Protein AF-A0A970G666-F1 (afdb_monomer_lite)

Foldseek 3Di:
DFQVVVLVVCVVPVVVAADEDNCLQDQDDCADPVQRKGFFFKGWDAFPVGWIKIKTWIDHDQFIKIKMKTFCVPVVPDDLVRVQVSCCVRPQWPFDPDDDAWDWDWDADPVRTIIIITMDTQDGPPDGTIDRHRDTDGSVVSNVSSVVVVVVVPPDDPDD

Sequence (160 aa):
MDGLEFLKEYQKNIGNYLPMVDHAEWIFEKRDPGNMVVNIGWNCGLMEGGRPYFSEFWAMDYLSMLSVFISSIGIENLSPAEVDALCEKNRVYHRINVSWVPTVKPFTDTKGNAFYSVNLIVGDEERVYVDGTSTHYPFSLLNEHNRSRNAGTGGCEKKG

pLDDT: mean 87.83, std 13.0, range [36.25, 98.06]

Structure (mmCIF, N/CA/C/O backbone):
data_AF-A0A970G666-F1
#
_entry.id   AF-A0A970G666-F1
#
loop_
_atom_site.group_PDB
_atom_site.id
_atom_site.type_symbol
_atom_site.label_atom_id
_atom_site.label_alt_id
_atom_site.label_comp_id
_atom_site.label_asym_id
_atom_site.label_entity_id
_atom_site.label_seq_id
_atom_site.pdbx_PDB_ins_code
_atom_site.Cartn_x
_atom_site.Cartn_y
_atom_site.Cartn_z
_atom_site.occupancy
_atom_site.B_iso_or_equiv
_atom_site.auth_seq_id
_atom_site.auth_comp_id
_atom_site.auth_asym_id
_atom_site.auth_atom_id
_atom_site.pdbx_PDB_model_num
ATOM 1 N N . MET A 1 1 ? -16.450 2.298 -6.596 1.00 78.69 1 MET A N 1
ATOM 2 C CA . MET A 1 1 ? -15.894 3.373 -5.765 1.00 78.69 1 MET A CA 1
ATOM 3 C C . MET A 1 1 ? -14.421 3.425 -6.066 1.00 78.69 1 MET A C 1
ATOM 5 O O . MET A 1 1 ? -13.776 2.380 -6.016 1.00 78.69 1 MET A O 1
ATOM 9 N N . ASP A 1 2 ? -13.945 4.582 -6.487 1.00 87.44 2 ASP A N 1
ATOM 10 C CA . ASP A 1 2 ? -12.532 4.794 -6.771 1.00 87.44 2 ASP A CA 1
ATOM 11 C C . ASP A 1 2 ? -11.731 5.079 -5.481 1.00 87.44 2 ASP A C 1
ATOM 13 O O . ASP A 1 2 ? -12.311 5.187 -4.397 1.00 87.44 2 ASP A O 1
ATOM 17 N N . GLY A 1 3 ? -10.398 5.155 -5.566 1.00 88.25 3 GLY A N 1
ATOM 18 C CA . GLY A 1 3 ? -9.550 5.331 -4.380 1.00 88.25 3 GLY A CA 1
ATOM 19 C C . GLY A 1 3 ? -9.771 6.669 -3.667 1.00 88.25 3 GLY A C 1
ATOM 20 O O . GLY A 1 3 ? -9.776 6.733 -2.439 1.00 88.25 3 GLY A O 1
ATOM 21 N N . LEU A 1 4 ? -10.032 7.750 -4.406 1.00 89.31 4 LEU A N 1
ATOM 22 C CA . LEU A 1 4 ? -10.266 9.070 -3.818 1.00 89.31 4 LEU A CA 1
ATOM 23 C C . LEU A 1 4 ? -11.657 9.173 -3.181 1.00 89.31 4 LEU A C 1
ATOM 25 O O . LEU A 1 4 ? -11.809 9.781 -2.118 1.00 89.31 4 LEU A O 1
ATOM 29 N N . GLU A 1 5 ? -12.669 8.583 -3.810 1.00 91.19 5 GLU A N 1
ATOM 30 C CA . GLU A 1 5 ? -14.003 8.426 -3.233 1.00 91.19 5 GLU A CA 1
ATOM 31 C C . GLU A 1 5 ? -13.942 7.613 -1.940 1.00 91.19 5 GLU A C 1
ATOM 33 O O . GLU A 1 5 ? -14.496 8.040 -0.924 1.00 91.19 5 GLU A O 1
ATOM 38 N N . PHE A 1 6 ? -13.216 6.490 -1.952 1.00 92.81 6 PHE A N 1
ATOM 39 C CA . PHE A 1 6 ? -13.048 5.656 -0.770 1.00 92.81 6 PHE A CA 1
ATOM 40 C C . PHE A 1 6 ? -12.308 6.389 0.347 1.00 92.81 6 PHE A C 1
ATOM 42 O O . PHE A 1 6 ? -12.772 6.373 1.484 1.00 92.81 6 PHE A O 1
ATOM 49 N N . LEU A 1 7 ? -11.220 7.102 0.044 1.00 92.25 7 LEU A N 1
ATOM 50 C CA . LEU A 1 7 ? -10.498 7.903 1.034 1.00 92.25 7 LEU A CA 1
ATOM 51 C C . LEU A 1 7 ? -11.422 8.913 1.731 1.00 92.25 7 LEU A C 1
ATOM 53 O O . LEU A 1 7 ? -11.409 9.038 2.956 1.00 92.25 7 LEU A O 1
ATOM 57 N N . LYS A 1 8 ? -12.259 9.617 0.961 1.00 90.88 8 LYS A N 1
ATOM 58 C CA . LYS A 1 8 ? -13.231 10.578 1.503 1.00 90.88 8 LYS A CA 1
ATOM 59 C C . LYS A 1 8 ? -14.281 9.894 2.379 1.00 90.88 8 LYS A C 1
ATOM 61 O O . LYS A 1 8 ? -14.655 10.448 3.412 1.00 90.88 8 LYS A O 1
ATOM 66 N N . GLU A 1 9 ? -14.758 8.721 1.975 1.00 93.75 9 GLU A N 1
ATOM 67 C CA . GLU A 1 9 ? -15.743 7.943 2.730 1.00 93.75 9 GLU A CA 1
ATOM 68 C C . GLU A 1 9 ? -15.161 7.387 4.035 1.00 93.75 9 GLU A C 1
ATOM 70 O O . GLU A 1 9 ? -15.772 7.533 5.097 1.00 93.75 9 GLU A O 1
ATOM 75 N N . TYR A 1 10 ? -13.955 6.820 3.974 1.00 93.19 10 TYR A N 1
ATOM 76 C CA . TYR A 1 10 ? -13.198 6.348 5.129 1.00 93.19 10 TYR A CA 1
ATOM 77 C C . TYR A 1 10 ? -13.017 7.469 6.157 1.00 93.19 10 TYR A C 1
ATOM 79 O O . TYR A 1 10 ? -13.338 7.297 7.331 1.00 93.19 10 TYR A O 1
ATOM 87 N N . GLN A 1 11 ? -12.596 8.657 5.715 1.00 90.06 11 GLN A N 1
ATOM 88 C CA . GLN A 1 11 ? -12.358 9.795 6.608 1.00 90.06 11 GLN A CA 1
ATOM 89 C C . GLN A 1 11 ? -13.625 10.297 7.309 1.00 90.06 11 GLN A C 1
ATOM 91 O O . GLN A 1 11 ? -13.555 10.723 8.461 1.00 90.06 11 GLN A O 1
ATOM 96 N N . LYS A 1 12 ? -14.784 10.242 6.644 1.00 92.25 12 LYS A N 1
ATOM 97 C CA . LYS A 1 12 ? -16.073 10.615 7.249 1.00 92.25 12 LYS A CA 1
ATOM 98 C C . LYS A 1 12 ? -16.568 9.593 8.269 1.00 92.25 12 LYS A C 1
ATOM 100 O O . LYS A 1 12 ? -17.335 9.951 9.157 1.00 92.25 12 LYS A O 1
ATOM 105 N N . ASN A 1 13 ? -16.129 8.343 8.147 1.00 93.81 13 ASN A N 1
ATOM 106 C CA . ASN A 1 13 ? -16.683 7.205 8.871 1.00 93.81 13 ASN A CA 1
ATOM 107 C C . ASN A 1 13 ? -15.590 6.364 9.547 1.00 93.81 13 ASN A C 1
ATOM 109 O O . ASN A 1 13 ? -15.703 5.143 9.603 1.00 93.81 13 ASN A O 1
ATOM 113 N N . ILE A 1 14 ? -14.528 6.993 10.063 1.00 91.06 14 ILE A N 1
ATOM 114 C CA . ILE A 1 14 ? -13.324 6.281 10.530 1.00 91.06 14 ILE A CA 1
ATOM 115 C C . ILE A 1 14 ? -13.616 5.214 11.599 1.00 91.06 14 ILE A C 1
ATOM 117 O O . ILE A 1 14 ? -12.964 4.179 11.628 1.00 91.06 14 ILE A O 1
ATOM 121 N N . GLY A 1 15 ? -14.641 5.424 12.434 1.00 92.88 15 GLY A N 1
ATOM 122 C CA . GLY A 1 15 ? -15.066 4.463 13.459 1.00 92.88 15 GLY A CA 1
ATOM 123 C C . GLY A 1 15 ? -15.715 3.183 12.916 1.00 92.88 15 GLY A C 1
ATOM 124 O O . GLY A 1 15 ? -15.894 2.237 13.676 1.00 92.88 15 GLY A O 1
ATOM 125 N N . ASN A 1 16 ? -16.054 3.140 11.623 1.00 94.88 16 ASN A N 1
ATOM 126 C CA . ASN A 1 16 ? -16.672 1.983 10.970 1.00 94.88 16 ASN A CA 1
ATOM 127 C C . ASN A 1 16 ? -15.648 1.069 10.280 1.00 94.88 16 ASN A C 1
ATOM 129 O O . ASN A 1 16 ? -16.025 0.016 9.767 1.00 94.88 16 ASN A O 1
ATOM 133 N N . TYR A 1 17 ? -14.374 1.464 10.240 1.00 95.75 17 TYR A N 1
ATOM 134 C CA . TYR A 1 17 ? -13.319 0.744 9.534 1.00 95.75 17 TYR A CA 1
ATOM 135 C C . TYR A 1 17 ? -12.183 0.365 10.483 1.00 95.75 17 TYR A C 1
ATOM 137 O O . TYR A 1 17 ? -11.967 0.994 11.519 1.00 95.75 17 TYR A O 1
ATOM 145 N N . LEU A 1 18 ? -11.412 -0.654 10.098 1.00 96.62 18 LEU A N 1
ATOM 146 C CA . LEU A 1 18 ? -10.087 -0.843 10.685 1.00 96.62 18 LEU A CA 1
ATOM 147 C C . LEU A 1 18 ? -9.189 0.355 10.324 1.00 96.62 18 LEU A C 1
ATOM 149 O O . LEU A 1 18 ? -9.425 0.999 9.300 1.00 96.62 18 LEU A O 1
ATOM 153 N N . PRO A 1 19 ? -8.137 0.639 11.110 1.00 95.62 19 PRO A N 1
ATOM 154 C CA . PRO A 1 19 ? -7.191 1.690 10.772 1.00 95.62 19 PRO A CA 1
ATOM 155 C C . PRO A 1 19 ? -6.594 1.490 9.375 1.00 95.62 19 PRO A C 1
ATOM 157 O O . PRO A 1 19 ? -6.220 0.381 8.990 1.00 95.62 19 PRO A O 1
ATOM 160 N N . MET A 1 20 ? -6.466 2.582 8.635 1.00 95.25 20 MET A N 1
ATOM 161 C CA . MET A 1 20 ? -5.782 2.665 7.352 1.00 95.25 20 MET A CA 1
ATOM 162 C C . MET A 1 20 ? -4.746 3.780 7.432 1.00 95.25 20 MET A C 1
ATOM 164 O O . MET A 1 20 ? -5.033 4.861 7.952 1.00 95.25 20 MET A O 1
ATOM 168 N N . VAL A 1 21 ? -3.557 3.527 6.890 1.00 90.75 21 VAL A N 1
ATOM 169 C CA . VAL A 1 21 ? -2.602 4.597 6.602 1.00 90.75 21 VAL A CA 1
ATOM 170 C C . VAL A 1 21 ? -3.249 5.495 5.551 1.00 90.75 21 VAL A C 1
ATOM 172 O O . VAL A 1 21 ? -3.593 5.009 4.487 1.00 90.75 21 VAL A O 1
ATOM 175 N N . ASP A 1 22 ? -3.488 6.771 5.838 1.00 73.56 22 ASP A N 1
ATOM 176 C CA . ASP A 1 22 ? -4.199 7.644 4.890 1.00 73.56 22 ASP A CA 1
ATOM 177 C C . ASP A 1 22 ? -3.413 8.896 4.492 1.00 73.56 22 ASP A C 1
ATOM 179 O O . ASP A 1 22 ? -3.895 9.683 3.678 1.00 73.56 22 ASP A O 1
ATOM 183 N N . HIS A 1 23 ? -2.204 9.063 5.054 1.00 81.88 23 HIS A N 1
ATOM 184 C CA . HIS A 1 23 ? -1.286 10.188 4.844 1.00 81.88 23 HIS A CA 1
ATOM 185 C C . HIS A 1 23 ? -1.988 11.554 4.767 1.00 81.88 23 HIS A C 1
ATOM 187 O O . HIS A 1 23 ? -1.496 12.466 4.105 1.00 81.88 23 HIS A O 1
ATOM 193 N N . ALA A 1 24 ? -3.132 11.722 5.442 1.00 67.06 24 ALA A N 1
ATOM 194 C CA . ALA A 1 24 ? -4.060 12.831 5.203 1.00 67.06 24 ALA A CA 1
ATOM 195 C C . ALA A 1 24 ? -3.511 14.213 5.589 1.00 67.06 24 ALA A C 1
ATOM 197 O O . ALA A 1 24 ? -4.140 15.239 5.338 1.00 67.06 24 ALA A O 1
ATOM 198 N N . GLU A 1 25 ? -2.338 14.239 6.212 1.00 70.12 25 GLU A N 1
ATOM 199 C CA . GLU A 1 25 ? -1.652 15.433 6.697 1.00 70.12 25 GLU A CA 1
ATOM 200 C C . GLU A 1 25 ? -0.302 15.636 6.003 1.00 70.12 25 GLU A C 1
ATOM 202 O O . GLU A 1 25 ? 0.392 16.618 6.259 1.00 70.12 25 GLU A O 1
ATOM 207 N N . TRP A 1 26 ? 0.093 14.709 5.128 1.00 82.38 26 TRP A N 1
ATOM 208 C CA . TRP A 1 26 ? 1.397 14.727 4.486 1.00 82.38 26 TRP A CA 1
ATOM 209 C C . TRP A 1 26 ? 1.274 15.349 3.103 1.00 82.38 26 TRP A C 1
ATOM 211 O O . TRP A 1 26 ? 0.369 15.033 2.329 1.00 82.38 26 TRP A O 1
ATOM 221 N N . ILE A 1 27 ? 2.194 16.257 2.795 1.00 82.31 27 ILE A N 1
ATOM 222 C CA . ILE A 1 27 ? 2.367 16.786 1.448 1.00 82.31 27 ILE A CA 1
ATOM 223 C C . ILE A 1 27 ? 3.642 16.168 0.903 1.00 82.31 27 ILE A C 1
ATOM 225 O O . ILE A 1 27 ? 4.736 16.485 1.361 1.00 82.31 27 ILE A O 1
ATOM 229 N N . PHE A 1 28 ? 3.487 15.277 -0.067 1.00 82.81 28 PHE A N 1
ATOM 230 C CA . PHE A 1 28 ? 4.610 14.593 -0.681 1.00 82.81 28 PHE A CA 1
ATOM 231 C C . PHE A 1 28 ? 5.275 15.511 -1.695 1.00 82.81 28 PHE A C 1
ATOM 233 O O . PHE A 1 28 ? 4.627 16.024 -2.616 1.00 82.81 28 PHE A O 1
ATOM 240 N N . GLU A 1 29 ? 6.580 15.708 -1.551 1.00 80.88 29 GLU A N 1
ATOM 241 C CA . GLU A 1 29 ? 7.369 16.334 -2.600 1.00 80.88 29 GLU A CA 1
ATOM 242 C C . GLU A 1 29 ? 7.387 15.436 -3.843 1.00 80.88 29 GLU A C 1
ATOM 244 O O . GLU A 1 29 ? 7.307 14.208 -3.762 1.00 80.88 29 GLU A O 1
ATOM 249 N N . LYS A 1 30 ? 7.499 16.057 -5.024 1.00 76.44 30 LYS A N 1
ATOM 250 C CA . LYS A 1 30 ? 7.560 15.320 -6.295 1.00 76.44 30 LYS A CA 1
ATOM 251 C C . LYS A 1 30 ? 8.781 14.389 -6.352 1.00 76.44 30 LYS A C 1
ATOM 253 O O . LYS A 1 30 ? 8.734 13.349 -6.999 1.00 76.44 30 LYS A O 1
ATOM 258 N N . ARG A 1 31 ? 9.871 14.783 -5.699 1.00 80.75 31 ARG A N 1
ATOM 259 C CA . ARG A 1 31 ? 11.093 14.004 -5.518 1.00 80.75 31 ARG A CA 1
ATOM 260 C C . ARG A 1 31 ? 11.630 14.315 -4.130 1.00 80.75 31 ARG A C 1
ATOM 262 O O . ARG A 1 31 ? 11.753 15.492 -3.819 1.00 80.75 31 ARG A O 1
ATOM 269 N N . ASP A 1 32 ? 11.970 13.288 -3.364 1.00 76.69 32 ASP A N 1
ATOM 270 C CA . ASP A 1 32 ? 12.724 13.434 -2.122 1.00 76.69 32 ASP A CA 1
ATOM 271 C C . ASP A 1 32 ? 14.183 13.798 -2.472 1.00 76.69 32 ASP A C 1
ATOM 273 O O . ASP A 1 32 ? 14.881 12.998 -3.112 1.00 76.69 32 ASP A O 1
ATOM 277 N N . PRO A 1 33 ? 14.663 15.000 -2.104 1.00 67.44 33 PRO A N 1
ATOM 278 C CA . PRO A 1 33 ? 16.016 15.444 -2.417 1.00 67.44 33 PRO A CA 1
ATOM 279 C C . PRO A 1 33 ? 17.104 14.682 -1.646 1.00 67.44 33 PRO A C 1
ATOM 281 O O . PRO A 1 33 ? 18.252 14.696 -2.085 1.00 67.44 33 PRO A O 1
ATOM 284 N N . GLY A 1 34 ? 16.773 14.025 -0.528 1.00 71.44 34 GLY A N 1
ATOM 285 C CA . GLY A 1 34 ? 17.732 13.281 0.291 1.00 71.44 34 GLY A CA 1
ATOM 286 C C . GLY A 1 34 ? 18.014 11.870 -0.225 1.00 71.44 34 GLY A C 1
ATOM 287 O O . GLY A 1 34 ? 19.151 11.414 -0.150 1.00 71.44 34 GLY A O 1
ATOM 288 N N . ASN A 1 35 ? 16.998 11.206 -0.785 1.00 69.88 35 ASN A N 1
ATOM 289 C CA . ASN A 1 35 ? 17.065 9.783 -1.146 1.00 69.88 35 ASN A CA 1
ATOM 290 C C . ASN A 1 35 ? 16.826 9.503 -2.637 1.00 69.88 35 ASN A C 1
ATOM 292 O O . ASN A 1 35 ? 16.740 8.350 -3.040 1.00 69.88 35 ASN A O 1
ATOM 296 N N . MET A 1 36 ? 16.661 10.547 -3.460 1.00 81.00 36 MET A N 1
ATOM 297 C CA . MET A 1 36 ? 16.330 10.443 -4.892 1.00 81.00 36 MET A CA 1
ATOM 298 C C . MET A 1 36 ? 15.038 9.663 -5.201 1.00 81.00 36 MET A C 1
ATOM 300 O O . MET A 1 36 ? 14.766 9.360 -6.364 1.00 81.00 36 MET A O 1
ATOM 304 N N . VAL A 1 37 ? 14.208 9.406 -4.187 1.00 87.88 37 VAL A N 1
ATOM 305 C CA . VAL A 1 37 ? 12.924 8.719 -4.323 1.00 87.88 37 VAL A CA 1
ATOM 306 C C . VAL A 1 37 ? 11.930 9.632 -5.034 1.00 87.88 37 VAL A C 1
ATOM 308 O O . VAL A 1 37 ? 11.785 10.811 -4.705 1.00 87.88 37 VAL A O 1
ATOM 311 N N . VAL A 1 38 ? 11.223 9.092 -6.019 1.00 90.00 38 VAL A N 1
ATOM 312 C CA . VAL A 1 38 ? 10.140 9.775 -6.729 1.00 90.00 38 VAL A CA 1
ATOM 313 C C . VAL A 1 38 ? 8.825 9.113 -6.360 1.00 90.00 38 VAL A C 1
ATOM 315 O O . VAL A 1 38 ? 8.600 7.952 -6.687 1.00 90.00 38 VAL A O 1
ATOM 318 N N . ASN A 1 39 ? 7.937 9.869 -5.721 1.00 88.69 39 ASN A N 1
ATOM 319 C CA . ASN A 1 39 ? 6.571 9.439 -5.455 1.00 88.69 39 ASN A CA 1
ATOM 320 C C . ASN A 1 39 ? 5.758 9.538 -6.749 1.00 88.69 39 ASN A C 1
ATOM 322 O O . ASN A 1 39 ? 5.565 10.631 -7.288 1.00 88.69 39 ASN A O 1
ATOM 326 N N . ILE A 1 40 ? 5.303 8.399 -7.268 1.00 90.75 40 ILE A N 1
ATOM 327 C CA . ILE A 1 40 ? 4.609 8.322 -8.558 1.00 90.75 40 ILE A CA 1
ATOM 328 C C . ILE A 1 40 ? 3.105 8.390 -8.336 1.00 90.75 40 ILE A C 1
ATOM 330 O O . ILE A 1 40 ? 2.431 9.274 -8.871 1.00 90.75 40 ILE A O 1
ATOM 334 N N . GLY A 1 41 ? 2.573 7.490 -7.515 1.00 91.81 41 GLY A N 1
ATOM 335 C CA . GLY A 1 41 ? 1.144 7.441 -7.271 1.00 91.81 41 GLY A CA 1
ATOM 336 C C . GLY A 1 41 ? 0.750 6.655 -6.039 1.00 91.81 41 GLY A C 1
ATOM 337 O O . GLY A 1 41 ? 1.574 6.050 -5.374 1.00 91.81 41 GLY A O 1
ATOM 338 N N . TRP A 1 42 ? -0.535 6.667 -5.744 1.00 93.56 42 TRP A N 1
ATOM 339 C CA . TRP A 1 42 ? -1.106 6.042 -4.567 1.00 93.56 42 TRP A CA 1
ATOM 340 C C . TRP A 1 42 ? -2.445 5.408 -4.918 1.00 93.56 42 TRP A C 1
ATOM 342 O O . TRP A 1 42 ? -3.078 5.769 -5.914 1.00 93.56 42 TRP A O 1
ATOM 352 N N . ASN A 1 43 ? -2.896 4.481 -4.090 1.00 93.62 43 ASN A N 1
ATOM 353 C CA . ASN A 1 43 ? -4.267 4.005 -4.128 1.00 93.62 43 ASN A CA 1
ATOM 354 C C . ASN A 1 43 ? -4.724 3.614 -2.724 1.00 93.62 43 ASN A C 1
ATOM 356 O O . ASN A 1 43 ? -3.917 3.391 -1.827 1.00 93.62 43 ASN A O 1
ATOM 360 N N . CYS A 1 44 ? -6.028 3.507 -2.527 1.00 94.88 44 CYS A N 1
ATOM 361 C CA . CYS A 1 44 ? -6.586 2.860 -1.356 1.00 94.88 44 CYS A CA 1
ATOM 362 C C . CYS A 1 44 ? -7.927 2.221 -1.698 1.00 94.88 44 CYS A C 1
ATOM 364 O O . CYS A 1 44 ? -8.547 2.508 -2.723 1.00 94.88 44 CYS A O 1
ATOM 366 N N . GLY A 1 45 ? -8.370 1.310 -0.845 1.00 94.44 45 GLY A N 1
ATOM 367 C CA . GLY A 1 45 ? -9.613 0.593 -1.071 1.00 94.44 45 GLY A CA 1
ATOM 368 C C . GLY A 1 45 ? -9.892 -0.425 0.014 1.00 94.44 45 GLY A C 1
ATOM 369 O O . GLY A 1 45 ? -9.264 -0.421 1.071 1.00 94.44 45 GLY A O 1
ATOM 370 N N . LEU A 1 46 ? -10.826 -1.326 -0.279 1.00 94.69 46 LEU A N 1
ATOM 371 C CA . LEU A 1 46 ? -11.197 -2.430 0.596 1.00 94.69 46 LEU A CA 1
ATOM 372 C C . LEU A 1 46 ? -10.775 -3.761 -0.018 1.00 94.69 46 LEU A C 1
ATOM 374 O O . LEU A 1 46 ? -11.027 -4.028 -1.192 1.00 94.69 46 LEU A O 1
ATOM 378 N N . MET A 1 47 ? -10.175 -4.604 0.811 1.00 93.94 47 MET A N 1
ATOM 379 C CA . MET A 1 47 ? -10.045 -6.034 0.575 1.00 93.94 47 MET A CA 1
ATOM 380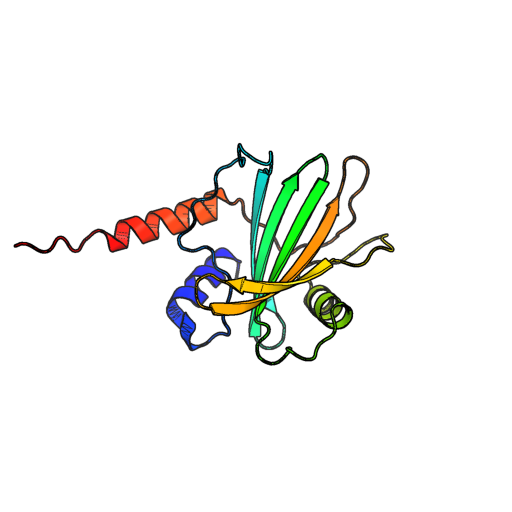 C C . MET A 1 47 ? -11.373 -6.744 0.877 1.00 93.94 47 MET A C 1
ATOM 382 O O . MET A 1 47 ? -12.243 -6.220 1.582 1.00 93.94 47 MET A O 1
ATOM 386 N N . GLU A 1 48 ? -11.513 -7.973 0.389 1.00 88.81 48 GLU A N 1
ATOM 387 C CA . GLU A 1 48 ? -12.539 -8.920 0.815 1.00 88.81 48 GLU A CA 1
ATOM 388 C C . GLU A 1 48 ? -12.583 -8.990 2.352 1.00 88.81 48 GLU A C 1
ATOM 390 O O . GLU A 1 48 ? -11.552 -9.043 3.027 1.00 88.81 48 GLU A O 1
ATOM 395 N N . GLY A 1 49 ? -13.790 -8.936 2.918 1.00 87.75 49 GLY A N 1
ATOM 396 C CA . GLY A 1 49 ? -13.992 -8.835 4.367 1.00 87.75 49 GLY A CA 1
ATOM 397 C C . GLY A 1 49 ? -13.914 -7.409 4.927 1.00 87.75 49 GLY A C 1
ATOM 398 O O . GLY A 1 49 ? -14.016 -7.235 6.136 1.00 87.75 49 GLY A O 1
ATOM 399 N N . GLY A 1 50 ? -13.765 -6.388 4.076 1.00 93.12 50 GLY A N 1
ATOM 400 C CA . GLY A 1 50 ? -13.854 -4.980 4.477 1.00 93.12 50 GLY A CA 1
ATOM 401 C C . GLY A 1 50 ? -12.588 -4.422 5.129 1.00 93.12 50 GLY A C 1
ATOM 402 O O . GLY A 1 50 ? -12.633 -3.341 5.713 1.00 93.12 50 GLY A O 1
ATOM 403 N N . ARG A 1 51 ? -11.451 -5.127 5.037 1.00 95.62 51 ARG A N 1
ATOM 404 C CA . ARG A 1 51 ? -10.164 -4.614 5.525 1.00 95.62 51 ARG A CA 1
ATOM 405 C C . ARG A 1 51 ? -9.655 -3.525 4.573 1.00 95.62 51 ARG A C 1
ATOM 407 O O . ARG A 1 51 ? -9.437 -3.828 3.401 1.00 95.62 51 ARG A O 1
ATOM 414 N N . PRO A 1 52 ? -9.441 -2.285 5.035 1.00 96.50 52 PRO A N 1
ATOM 415 C CA . PRO A 1 52 ? -8.891 -1.243 4.193 1.00 96.50 52 PRO A CA 1
ATOM 416 C C . PRO A 1 52 ? -7.404 -1.474 3.917 1.00 96.50 52 PRO A C 1
ATOM 418 O O . PRO A 1 52 ? -6.677 -2.016 4.755 1.00 96.50 52 PRO A O 1
ATOM 421 N N . TYR A 1 53 ? -6.963 -1.031 2.745 1.00 95.81 53 TYR A N 1
ATOM 422 C CA . TYR A 1 53 ? -5.557 -0.966 2.370 1.00 95.81 53 TYR A CA 1
ATOM 423 C C . TYR A 1 53 ? -5.216 0.416 1.829 1.00 95.81 53 TYR A C 1
ATOM 425 O O . TYR A 1 53 ? -6.062 1.084 1.232 1.00 95.81 53 TYR A O 1
ATOM 433 N N . PHE A 1 54 ? -3.952 0.791 1.975 1.00 95.88 54 PHE A N 1
ATOM 434 C CA . PHE A 1 54 ? -3.350 1.919 1.275 1.00 95.88 54 PHE A CA 1
ATOM 435 C C . PHE A 1 54 ? -2.116 1.431 0.530 1.00 95.88 54 PHE A C 1
ATOM 437 O O . PHE A 1 54 ? -1.393 0.579 1.043 1.00 95.88 54 PHE A O 1
ATOM 444 N N . SER A 1 55 ? -1.876 1.934 -0.673 1.00 94.62 55 SER A N 1
ATOM 445 C CA . SER A 1 55 ? -0.696 1.606 -1.455 1.00 94.62 55 SER A CA 1
ATOM 446 C C . SER A 1 55 ? 0.011 2.849 -1.967 1.00 94.62 55 SER A C 1
ATOM 448 O O . SER A 1 55 ? -0.618 3.825 -2.371 1.00 94.62 55 SER A O 1
ATOM 450 N N . GLU A 1 56 ? 1.334 2.781 -1.971 1.00 93.94 56 GLU A N 1
ATOM 451 C CA . GLU A 1 56 ? 2.239 3.798 -2.484 1.00 93.94 56 GLU A CA 1
ATOM 452 C C . GLU A 1 56 ? 3.067 3.201 -3.613 1.00 93.94 56 GLU A C 1
ATOM 454 O O . GLU A 1 56 ? 3.677 2.143 -3.469 1.00 93.94 56 GLU A O 1
ATOM 459 N N . PHE A 1 57 ? 3.112 3.907 -4.731 1.00 93.50 57 PHE A N 1
ATOM 460 C CA . PHE A 1 57 ? 3.910 3.579 -5.893 1.00 93.50 57 PHE A CA 1
ATOM 461 C C . PHE A 1 57 ? 4.989 4.641 -6.066 1.00 93.50 57 PHE A C 1
ATOM 463 O O . PHE A 1 57 ? 4.696 5.833 -6.214 1.00 93.50 57 PHE A O 1
ATOM 470 N N . TRP A 1 58 ? 6.241 4.210 -6.033 1.00 93.69 58 TRP A N 1
ATOM 471 C CA . TRP A 1 58 ? 7.404 5.086 -6.033 1.00 93.69 58 TRP A CA 1
ATOM 472 C C . TRP A 1 58 ? 8.540 4.485 -6.858 1.00 93.69 58 TRP A C 1
ATOM 474 O O . TRP A 1 58 ? 8.524 3.305 -7.194 1.00 93.69 58 TRP A O 1
ATOM 484 N N . ALA A 1 59 ? 9.518 5.307 -7.224 1.00 93.75 59 ALA A N 1
ATOM 485 C CA . ALA A 1 59 ? 10.706 4.865 -7.943 1.00 93.75 59 ALA A CA 1
ATOM 486 C C . ALA A 1 59 ? 11.988 5.366 -7.286 1.00 93.75 59 ALA A C 1
ATOM 488 O O . ALA A 1 59 ? 12.031 6.475 -6.751 1.00 93.75 59 ALA A O 1
ATOM 489 N N . MET A 1 60 ? 13.029 4.544 -7.356 1.00 92.56 60 MET A N 1
ATOM 490 C CA . MET A 1 60 ? 14.369 4.810 -6.835 1.00 92.56 60 MET A CA 1
ATOM 491 C C . MET A 1 60 ? 15.362 3.920 -7.580 1.00 92.56 60 MET A C 1
ATOM 493 O O . MET A 1 60 ? 15.049 2.763 -7.835 1.00 92.56 60 MET A O 1
ATOM 497 N N . ASP A 1 61 ? 16.537 4.449 -7.927 1.00 90.81 61 ASP A N 1
ATOM 498 C CA . ASP A 1 61 ? 17.651 3.679 -8.505 1.00 90.81 61 ASP A CA 1
ATOM 499 C C . ASP A 1 61 ? 17.233 2.695 -9.608 1.00 90.81 61 ASP A C 1
ATOM 501 O O . ASP A 1 61 ? 17.503 1.500 -9.533 1.00 90.81 61 ASP A O 1
ATOM 505 N N . TYR A 1 62 ? 16.552 3.211 -10.637 1.00 91.94 62 TYR A N 1
ATOM 506 C CA . TYR A 1 62 ? 16.079 2.441 -11.798 1.00 91.94 62 TYR A CA 1
ATOM 507 C C . TYR A 1 62 ? 15.020 1.365 -11.498 1.00 91.94 62 TYR A C 1
ATOM 509 O O . TYR A 1 62 ? 14.602 0.636 -12.396 1.00 91.94 62 TYR A O 1
ATOM 517 N N . LEU A 1 63 ? 14.525 1.305 -10.262 1.00 94.00 63 LEU A N 1
ATOM 518 C CA . LEU A 1 63 ? 13.450 0.420 -9.839 1.00 94.00 63 LEU A CA 1
ATOM 519 C C . LEU A 1 63 ? 12.159 1.205 -9.630 1.00 94.00 63 LEU A C 1
ATOM 521 O O . LEU A 1 63 ? 12.157 2.312 -9.092 1.00 94.00 63 LEU A O 1
ATOM 525 N N . SER A 1 64 ? 11.044 0.588 -10.009 1.00 94.75 64 SER A N 1
ATOM 526 C CA . SER A 1 64 ? 9.708 0.983 -9.565 1.00 94.75 64 SER A CA 1
ATOM 527 C C . SER A 1 64 ? 9.236 0.018 -8.487 1.00 94.75 64 SER A C 1
ATOM 529 O O . SER A 1 64 ? 9.324 -1.200 -8.646 1.00 94.75 64 SER A O 1
ATOM 531 N N . MET A 1 65 ? 8.715 0.553 -7.392 1.00 95.19 65 MET A N 1
ATOM 532 C CA . MET A 1 65 ? 8.347 -0.188 -6.194 1.00 95.19 65 MET A CA 1
ATOM 533 C C . MET A 1 65 ? 6.927 0.134 -5.748 1.00 95.19 65 MET A C 1
ATOM 535 O O . MET A 1 65 ? 6.454 1.261 -5.881 1.00 95.19 65 MET A O 1
ATOM 539 N N . LEU A 1 66 ? 6.265 -0.882 -5.201 1.00 95.38 66 LEU A N 1
ATOM 540 C CA . LEU A 1 66 ? 4.952 -0.787 -4.584 1.00 95.38 66 LEU A CA 1
ATOM 541 C C . LEU A 1 66 ? 5.080 -1.136 -3.102 1.00 95.38 66 LEU A C 1
ATOM 543 O O . LEU A 1 66 ? 5.629 -2.182 -2.747 1.00 95.38 66 LEU A O 1
ATOM 547 N N . SER A 1 67 ? 4.538 -0.273 -2.255 1.00 95.62 67 SER A N 1
ATOM 548 C CA . SER A 1 67 ? 4.383 -0.493 -0.821 1.00 95.62 67 SER A CA 1
ATOM 549 C C . SER A 1 67 ? 2.894 -0.560 -0.507 1.00 95.62 67 SER A C 1
ATOM 551 O O . SER A 1 67 ? 2.153 0.348 -0.858 1.00 95.62 67 SER A O 1
ATOM 553 N N . VAL A 1 68 ? 2.435 -1.634 0.131 1.00 96.06 68 VAL A N 1
ATOM 554 C CA . VAL A 1 68 ? 1.040 -1.821 0.550 1.00 96.06 68 VAL A CA 1
ATOM 555 C C . VAL A 1 68 ? 0.982 -1.893 2.066 1.00 96.06 68 VAL A C 1
ATOM 557 O O . VAL A 1 68 ? 1.718 -2.657 2.686 1.00 96.06 68 VAL A O 1
ATOM 560 N N . PHE A 1 69 ? 0.067 -1.136 2.656 1.00 97.19 69 PHE A N 1
ATOM 561 C CA . PHE A 1 69 ? -0.169 -1.076 4.088 1.00 97.19 69 PHE A CA 1
ATOM 562 C C . PHE A 1 69 ? -1.554 -1.621 4.411 1.00 97.19 69 PHE A C 1
ATOM 564 O O . PHE A 1 69 ? -2.555 -1.166 3.853 1.00 97.19 69 PHE A O 1
ATOM 571 N N . ILE A 1 70 ? -1.615 -2.572 5.341 1.00 97.12 70 ILE A N 1
ATOM 572 C CA . ILE A 1 70 ? -2.871 -3.116 5.872 1.00 97.12 70 ILE A CA 1
ATOM 573 C C . ILE A 1 70 ? -2.810 -3.213 7.386 1.00 97.12 70 ILE A C 1
ATOM 575 O O . ILE A 1 70 ? -1.762 -3.535 7.940 1.00 97.12 70 ILE A O 1
ATOM 579 N N . SER A 1 71 ? -3.926 -2.946 8.067 1.00 97.31 71 SER A N 1
ATOM 580 C CA . SER A 1 71 ? -3.997 -3.118 9.523 1.00 97.31 71 SER A CA 1
ATOM 581 C C . SER A 1 71 ? -3.647 -4.556 9.901 1.00 97.31 71 SER A C 1
ATOM 583 O O . SER A 1 71 ? -4.102 -5.485 9.230 1.00 97.31 71 SER A O 1
ATOM 585 N N . SER A 1 72 ? -2.886 -4.753 10.978 1.00 97.50 72 SER A N 1
ATOM 586 C CA . SER A 1 72 ? -2.605 -6.091 11.511 1.00 97.50 72 SER A CA 1
ATOM 587 C C . SER A 1 72 ? -3.733 -6.635 12.394 1.00 97.50 72 SER A C 1
ATOM 589 O O . SER A 1 72 ? -3.728 -7.822 12.710 1.00 97.50 72 SER A O 1
ATOM 591 N N . ILE A 1 73 ? -4.720 -5.804 12.756 1.00 97.00 73 ILE A N 1
ATOM 592 C CA . ILE A 1 73 ? -5.804 -6.176 13.675 1.00 97.00 73 ILE A CA 1
ATOM 593 C C . ILE A 1 73 ? -6.576 -7.378 13.125 1.00 97.00 73 ILE A C 1
ATOM 595 O O . ILE A 1 73 ? -7.139 -7.308 12.027 1.00 97.00 73 ILE A O 1
ATOM 599 N N . GLY A 1 74 ? -6.621 -8.470 13.885 1.00 96.50 74 GLY A N 1
ATOM 600 C CA . GLY A 1 74 ? -7.289 -9.723 13.531 1.00 96.50 74 GLY A CA 1
ATOM 601 C C . GLY A 1 74 ? -6.524 -10.619 12.549 1.00 96.50 74 GLY A C 1
ATOM 602 O O . GLY A 1 74 ? -7.085 -11.614 12.094 1.00 96.50 74 GLY A O 1
ATOM 603 N N . ILE A 1 75 ? -5.285 -10.271 12.187 1.00 97.06 75 ILE A N 1
ATOM 604 C CA . ILE A 1 75 ? -4.385 -11.081 11.345 1.00 97.06 75 ILE A CA 1
ATOM 605 C C . ILE A 1 75 ? -2.955 -11.156 11.914 1.00 97.06 75 ILE A C 1
ATOM 607 O O . ILE A 1 75 ? -2.012 -11.451 11.189 1.00 97.06 75 ILE A O 1
ATOM 611 N N . GLU A 1 76 ? -2.779 -10.910 13.211 1.00 97.50 76 GLU A N 1
ATOM 612 C CA . GLU A 1 76 ? -1.479 -10.789 13.890 1.00 97.50 76 GLU A CA 1
ATOM 613 C C . GLU A 1 76 ? -0.650 -12.079 13.851 1.00 97.50 76 GLU A C 1
ATOM 615 O O . GLU A 1 76 ? 0.576 -12.045 13.951 1.00 97.50 76 GLU A O 1
ATOM 620 N N . ASN A 1 77 ? -1.328 -13.220 13.717 1.00 97.25 77 ASN A N 1
ATOM 621 C CA . ASN A 1 77 ? -0.711 -14.542 13.671 1.00 97.25 77 ASN A CA 1
ATOM 622 C C . ASN A 1 77 ? -0.405 -15.015 12.243 1.00 97.25 77 ASN A C 1
ATOM 624 O O . ASN A 1 77 ? 0.129 -16.112 12.087 1.00 97.25 77 ASN A O 1
ATOM 628 N N . LEU A 1 78 ? -0.754 -14.233 11.212 1.00 97.75 78 LEU A N 1
ATOM 629 C CA . LEU A 1 78 ? -0.388 -14.578 9.843 1.00 97.75 78 LEU A CA 1
ATOM 630 C C . LEU A 1 78 ? 1.122 -14.444 9.657 1.00 97.75 78 LEU A C 1
ATOM 632 O O . LEU A 1 78 ? 1.753 -13.465 10.062 1.00 97.75 78 LEU A O 1
ATOM 636 N N . SER A 1 79 ? 1.703 -15.432 8.991 1.00 97.25 79 SER A N 1
ATOM 637 C CA . SER A 1 79 ? 3.076 -15.366 8.518 1.00 97.25 79 SER A CA 1
ATOM 638 C C . SER A 1 79 ? 3.231 -14.317 7.405 1.00 97.25 79 SER A C 1
ATOM 640 O O . SER A 1 79 ? 2.266 -13.990 6.707 1.00 97.25 79 SER A O 1
ATOM 642 N N . PRO A 1 80 ? 4.460 -13.828 7.153 1.00 97.06 80 PRO A N 1
ATOM 643 C CA . PRO A 1 80 ? 4.763 -12.981 5.998 1.00 97.06 80 PRO A CA 1
ATOM 644 C C . PRO A 1 80 ? 4.199 -13.507 4.669 1.00 97.06 80 PRO A C 1
ATOM 646 O O . PRO A 1 80 ? 3.655 -12.736 3.885 1.00 97.06 80 PRO A O 1
ATOM 649 N N . ALA A 1 81 ? 4.278 -14.820 4.435 1.00 96.50 81 ALA A N 1
ATOM 650 C CA . ALA A 1 81 ? 3.782 -15.443 3.210 1.00 96.50 81 ALA A CA 1
ATOM 651 C C . ALA A 1 81 ? 2.246 -15.421 3.117 1.00 96.50 81 ALA A C 1
ATOM 653 O O . ALA A 1 81 ? 1.695 -15.244 2.035 1.00 96.50 81 ALA A O 1
ATOM 654 N N . GLU A 1 82 ? 1.542 -15.565 4.241 1.00 97.44 82 GLU A N 1
ATOM 655 C CA . GLU A 1 82 ? 0.078 -15.480 4.280 1.00 97.44 82 GLU A CA 1
ATOM 656 C C . GLU A 1 82 ? -0.421 -14.043 4.098 1.00 97.44 82 GLU A C 1
ATOM 658 O O . GLU A 1 82 ? -1.452 -13.830 3.464 1.00 97.44 82 GLU A O 1
ATOM 663 N N . VAL A 1 83 ? 0.320 -13.051 4.601 1.00 97.44 83 VAL A N 1
ATOM 664 C CA . VAL A 1 83 ? 0.024 -11.628 4.370 1.00 97.44 83 VAL A CA 1
ATOM 665 C C . VAL A 1 83 ? 0.237 -11.249 2.899 1.00 97.44 83 VAL A C 1
ATOM 667 O O . VAL A 1 83 ? -0.619 -10.590 2.310 1.00 97.44 83 VAL A O 1
ATOM 670 N N . ASP A 1 84 ? 1.336 -11.697 2.287 1.00 96.12 84 ASP A N 1
ATOM 671 C CA . ASP A 1 84 ? 1.579 -11.578 0.840 1.00 96.12 84 ASP A CA 1
ATOM 672 C C . ASP A 1 84 ? 0.425 -12.208 0.037 1.00 96.12 84 ASP A C 1
ATOM 674 O O . ASP A 1 84 ? -0.239 -11.539 -0.761 1.00 96.12 84 ASP A O 1
ATOM 678 N N . ALA A 1 85 ? 0.086 -13.464 0.345 1.00 95.50 85 ALA A N 1
ATOM 679 C CA . ALA A 1 85 ? -1.016 -14.174 -0.300 1.00 95.50 85 ALA A CA 1
ATOM 680 C C . ALA A 1 85 ? -2.371 -13.467 -0.124 1.00 95.50 85 ALA A C 1
ATOM 682 O O . ALA A 1 85 ? -3.196 -13.482 -1.038 1.00 95.50 85 ALA A O 1
ATOM 683 N N . LEU A 1 86 ? -2.613 -12.819 1.022 1.00 95.94 86 LEU A N 1
ATOM 684 C CA . LEU A 1 86 ? -3.815 -12.021 1.254 1.00 95.94 86 LEU A CA 1
ATOM 685 C C . LEU A 1 86 ? -3.889 -10.827 0.292 1.00 95.94 86 LEU A C 1
ATOM 687 O O . LEU A 1 86 ? -4.953 -10.582 -0.281 1.00 95.94 86 LEU A O 1
ATOM 691 N N . CYS A 1 87 ? -2.791 -10.096 0.090 1.00 95.12 87 CYS A N 1
ATOM 692 C CA . CYS A 1 87 ? -2.744 -8.974 -0.850 1.00 95.12 87 CYS A CA 1
ATOM 693 C C . CYS A 1 87 ? -2.997 -9.424 -2.294 1.00 95.12 87 CYS A C 1
ATOM 695 O O . CYS A 1 87 ? -3.793 -8.799 -3.002 1.00 95.12 87 CYS A O 1
ATOM 697 N N . GLU A 1 88 ? -2.366 -10.522 -2.709 1.00 93.81 88 GLU A N 1
ATOM 698 C CA . GLU A 1 88 ? -2.504 -11.059 -4.064 1.00 93.81 88 GLU A CA 1
ATOM 699 C C . GLU A 1 88 ? -3.905 -11.635 -4.321 1.00 93.81 88 GLU A C 1
ATOM 701 O O . GLU A 1 88 ? -4.530 -11.323 -5.337 1.00 93.81 88 GLU A O 1
ATOM 706 N N . LYS A 1 89 ? -4.474 -12.381 -3.360 1.00 94.06 89 LYS A N 1
ATOM 707 C CA . LYS A 1 89 ? -5.863 -12.873 -3.427 1.00 94.06 89 LYS A CA 1
ATOM 708 C C . LYS A 1 89 ? -6.858 -11.725 -3.637 1.00 94.06 89 LYS A C 1
ATOM 710 O O . LYS A 1 89 ? -7.830 -11.874 -4.376 1.00 94.06 89 LYS A O 1
ATOM 715 N N . ASN A 1 90 ? -6.605 -10.582 -3.001 1.00 93.25 90 ASN A N 1
ATOM 716 C CA . ASN A 1 90 ? -7.448 -9.391 -3.083 1.00 93.25 90 ASN A CA 1
ATOM 717 C C . ASN A 1 90 ? -7.140 -8.481 -4.277 1.00 93.25 90 ASN A C 1
ATOM 719 O O . ASN A 1 90 ? -7.734 -7.409 -4.380 1.00 93.25 90 ASN A O 1
ATOM 723 N N . ARG A 1 91 ? -6.242 -8.895 -5.182 1.00 91.44 91 ARG A N 1
ATOM 724 C CA . ARG A 1 91 ? -5.851 -8.128 -6.374 1.00 91.44 91 ARG A CA 1
ATOM 725 C C . ARG A 1 91 ? -5.393 -6.705 -6.051 1.00 91.44 91 ARG A C 1
ATOM 727 O O . ARG A 1 91 ? -5.633 -5.780 -6.824 1.00 91.44 91 ARG A O 1
ATOM 734 N N . VAL A 1 92 ? -4.728 -6.520 -4.910 1.00 92.56 92 VAL A N 1
ATOM 735 C CA . VAL A 1 92 ? -4.015 -5.257 -4.655 1.00 92.56 92 VAL A CA 1
ATOM 736 C C . VAL A 1 92 ? -2.829 -5.140 -5.616 1.00 92.56 92 VAL A C 1
ATOM 738 O O . VAL A 1 92 ? -2.545 -4.071 -6.151 1.00 92.56 92 VAL A O 1
ATOM 741 N N . TYR A 1 93 ? -2.194 -6.274 -5.896 1.00 93.06 93 TYR A N 1
ATOM 742 C CA . TYR A 1 93 ? -1.264 -6.490 -6.996 1.00 93.06 93 TYR A CA 1
ATOM 743 C C . TYR A 1 93 ? -1.387 -7.941 -7.470 1.00 93.06 93 TYR A C 1
ATOM 745 O O . TYR A 1 93 ? -1.937 -8.782 -6.754 1.00 93.06 93 TYR A O 1
ATOM 753 N N . HIS A 1 94 ? -0.848 -8.245 -8.648 1.00 92.62 94 HIS A N 1
ATOM 754 C CA . HIS A 1 94 ? -0.700 -9.614 -9.129 1.00 92.62 94 HIS A CA 1
ATOM 755 C C . HIS A 1 94 ? 0.696 -9.815 -9.719 1.00 92.62 94 HIS A C 1
ATOM 757 O O . HIS A 1 94 ? 1.100 -9.093 -10.627 1.00 92.62 94 HIS A O 1
ATOM 763 N N . ARG A 1 95 ? 1.466 -10.765 -9.181 1.00 92.44 95 ARG A N 1
ATOM 764 C CA . ARG A 1 95 ? 2.850 -10.993 -9.615 1.00 92.44 95 ARG A CA 1
ATOM 765 C C . ARG A 1 95 ? 2.881 -11.830 -10.891 1.00 92.44 95 ARG A C 1
ATOM 767 O O . ARG A 1 95 ? 2.207 -12.853 -10.981 1.00 92.44 95 ARG A O 1
ATOM 774 N N . ILE A 1 96 ? 3.724 -11.442 -11.846 1.00 93.00 96 ILE A N 1
ATOM 775 C CA . ILE A 1 96 ? 3.957 -12.179 -13.091 1.00 93.00 96 ILE A CA 1
ATOM 776 C C . ILE A 1 96 ? 5.441 -12.498 -13.262 1.00 93.00 96 ILE A C 1
ATOM 778 O O . ILE A 1 96 ? 6.299 -11.643 -13.077 1.00 93.00 96 ILE A O 1
ATOM 782 N N . ASN A 1 97 ? 5.751 -13.734 -13.662 1.00 82.38 97 ASN A N 1
ATOM 783 C CA . ASN A 1 97 ? 7.099 -14.148 -14.078 1.00 82.38 97 ASN A CA 1
ATOM 784 C C . ASN A 1 97 ? 8.224 -13.856 -13.061 1.00 82.38 97 ASN A C 1
ATOM 786 O O . ASN A 1 97 ? 9.347 -13.53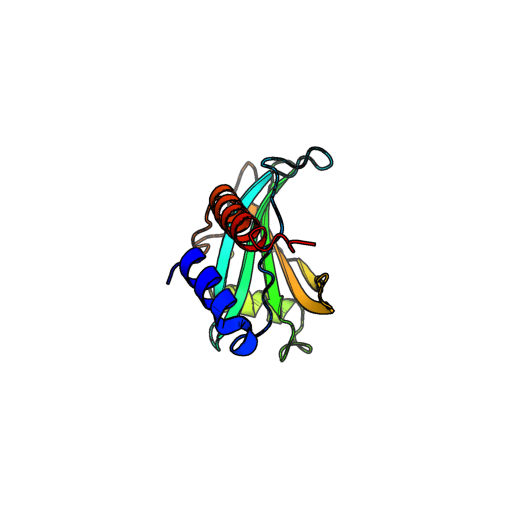8 -13.456 1.00 82.38 97 ASN A O 1
ATOM 790 N N . VAL A 1 98 ? 7.948 -13.990 -11.760 1.00 88.31 98 VAL A N 1
ATOM 791 C CA . VAL A 1 98 ? 8.939 -13.780 -10.692 1.00 88.31 98 VAL A CA 1
ATOM 792 C C . VAL A 1 98 ? 9.011 -14.947 -9.720 1.00 88.31 98 VAL A C 1
ATOM 794 O O . VAL A 1 98 ? 8.011 -15.595 -9.428 1.00 88.31 98 VAL A O 1
ATOM 797 N N . SER A 1 99 ? 10.215 -15.197 -9.202 1.00 86.25 99 SER A N 1
ATOM 798 C CA . SER A 1 99 ? 10.484 -16.202 -8.164 1.00 86.25 99 SER A CA 1
ATOM 799 C C . SER A 1 99 ? 10.790 -15.592 -6.794 1.00 86.25 99 SER A C 1
ATOM 801 O O . SER A 1 99 ? 10.992 -16.327 -5.829 1.00 86.25 99 SER A O 1
ATOM 803 N N . TRP A 1 100 ? 10.894 -14.264 -6.704 1.00 89.62 100 TRP A N 1
ATOM 804 C CA . TRP A 1 100 ? 11.147 -13.570 -5.446 1.00 89.62 100 TRP A CA 1
ATOM 805 C C . TRP A 1 100 ? 9.845 -13.342 -4.669 1.00 89.62 100 TRP A C 1
ATOM 807 O O . TRP A 1 100 ? 8.753 -13.272 -5.234 1.00 89.62 100 TRP A O 1
ATOM 817 N N . VAL A 1 101 ? 9.979 -13.217 -3.350 1.00 89.06 101 VAL A N 1
ATOM 818 C CA . VAL A 1 101 ? 8.865 -12.973 -2.427 1.00 89.06 101 VAL A CA 1
ATOM 819 C C . VAL A 1 101 ? 8.932 -11.519 -1.942 1.00 89.06 101 VAL A C 1
ATOM 821 O O . VAL A 1 101 ? 10.028 -11.059 -1.607 1.00 89.06 101 VAL A O 1
ATOM 824 N N . PRO A 1 102 ? 7.806 -10.781 -1.907 1.00 94.12 102 PRO A N 1
ATOM 825 C CA . PRO A 1 102 ? 7.725 -9.467 -1.293 1.00 94.12 102 PRO A CA 1
ATOM 826 C C . PRO A 1 102 ? 8.269 -9.456 0.130 1.00 94.12 102 PRO A C 1
ATOM 828 O O . PRO A 1 102 ? 8.134 -10.410 0.898 1.00 94.12 102 PRO A O 1
ATOM 831 N N . THR A 1 103 ? 8.844 -8.324 0.514 1.00 97.44 103 THR A N 1
ATOM 832 C CA . THR A 1 103 ? 9.226 -8.100 1.903 1.00 97.44 103 THR A CA 1
ATOM 833 C C . THR A 1 103 ? 7.999 -7.671 2.693 1.00 97.44 103 THR A C 1
ATOM 835 O O . THR A 1 103 ? 7.478 -6.580 2.470 1.00 97.44 103 THR A O 1
ATOM 838 N N . VAL A 1 104 ? 7.569 -8.496 3.648 1.00 98.00 104 VAL A N 1
ATOM 839 C CA . VAL A 1 104 ? 6.501 -8.152 4.595 1.00 98.00 104 VAL A CA 1
ATOM 840 C C . VAL A 1 104 ? 7.107 -7.840 5.955 1.00 98.00 104 VAL A C 1
ATOM 842 O O . VAL A 1 104 ? 7.830 -8.662 6.520 1.00 98.00 104 VAL A O 1
ATOM 845 N N . LYS A 1 105 ? 6.819 -6.652 6.490 1.00 97.56 105 LYS A N 1
ATOM 846 C CA . LYS A 1 105 ? 7.304 -6.213 7.804 1.00 97.56 105 LYS A CA 1
ATOM 847 C C . LYS A 1 105 ? 6.178 -5.620 8.646 1.00 97.56 105 LYS A C 1
ATOM 849 O O . LYS A 1 105 ? 5.333 -4.918 8.094 1.00 97.56 105 LYS A O 1
ATOM 854 N N . PRO A 1 106 ? 6.166 -5.851 9.968 1.00 96.50 106 PRO A N 1
ATOM 855 C CA . PRO A 1 106 ? 5.316 -5.0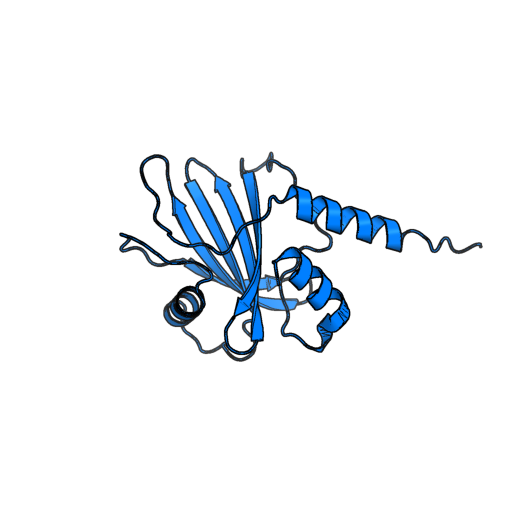78 10.860 1.00 96.50 106 PRO A CA 1
ATOM 856 C C . PRO A 1 106 ? 5.749 -3.604 10.852 1.00 96.50 106 PRO A C 1
ATOM 858 O O . PRO A 1 106 ? 6.938 -3.291 10.764 1.00 96.50 106 PRO A O 1
ATOM 861 N N . PHE A 1 107 ? 4.773 -2.711 10.943 1.00 92.19 107 PHE A N 1
ATOM 862 C CA . PHE A 1 107 ? 4.933 -1.261 10.938 1.00 92.19 107 PHE A CA 1
ATOM 863 C C . PHE A 1 107 ? 3.949 -0.646 11.938 1.00 92.19 107 PHE A C 1
ATOM 865 O O . PHE A 1 107 ? 2.803 -1.084 12.020 1.00 92.19 107 PHE A O 1
ATOM 872 N N . THR A 1 108 ? 4.381 0.375 12.674 1.00 93.75 108 THR A N 1
ATOM 873 C CA . THR A 1 108 ? 3.510 1.152 13.565 1.00 93.75 108 THR A CA 1
ATOM 874 C C . THR A 1 108 ? 3.498 2.596 13.093 1.00 93.75 108 THR A C 1
ATOM 876 O O . THR A 1 108 ? 4.565 3.184 12.909 1.00 93.75 108 THR A O 1
ATOM 879 N N . ASP A 1 109 ? 2.309 3.164 12.895 1.00 90.75 109 ASP A N 1
ATOM 880 C CA . ASP A 1 109 ? 2.185 4.566 12.491 1.00 90.75 109 ASP A CA 1
ATOM 881 C C . ASP A 1 109 ? 2.415 5.537 13.664 1.00 90.75 109 ASP A C 1
ATOM 883 O O . ASP A 1 109 ? 2.577 5.157 14.827 1.0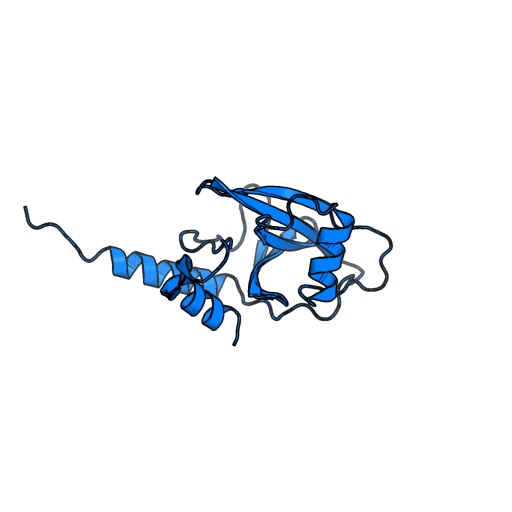0 90.75 109 ASP A O 1
ATOM 887 N N . THR A 1 110 ? 2.390 6.836 13.367 1.00 87.25 110 THR A N 1
ATOM 888 C CA . THR A 1 110 ? 2.540 7.902 14.370 1.00 87.25 110 THR A CA 1
ATOM 889 C C . THR A 1 110 ? 1.386 7.979 15.375 1.00 87.25 110 THR A C 1
ATOM 891 O O . THR A 1 110 ? 1.515 8.658 16.393 1.00 87.25 110 THR A O 1
ATOM 894 N N . LYS A 1 111 ? 0.267 7.294 15.114 1.00 88.69 111 LYS A N 1
ATOM 895 C CA . LYS A 1 111 ? -0.918 7.220 15.979 1.00 88.69 111 LYS A CA 1
ATOM 896 C C . LYS A 1 111 ? -0.946 5.929 16.811 1.00 88.69 111 LYS A C 1
ATOM 898 O O . LYS A 1 111 ? -1.887 5.730 17.576 1.00 88.69 111 LYS A O 1
ATOM 903 N N . GLY A 1 112 ? 0.078 5.078 16.701 1.00 91.88 112 GLY A N 1
ATOM 904 C CA . GLY A 1 112 ? 0.194 3.816 17.432 1.00 91.88 112 GLY A CA 1
ATOM 905 C C . GLY A 1 112 ? -0.592 2.654 16.820 1.00 91.88 112 GLY A C 1
ATOM 906 O O . GLY A 1 112 ? -0.674 1.592 17.437 1.00 91.88 112 GLY A O 1
ATOM 907 N N . ASN A 1 113 ? -1.163 2.820 15.626 1.00 94.94 113 ASN A N 1
ATOM 908 C CA . ASN A 1 113 ? -1.847 1.740 14.925 1.00 94.94 113 ASN A CA 1
ATOM 909 C C . ASN A 1 113 ? -0.820 0.767 14.339 1.00 94.94 113 ASN A C 1
ATOM 911 O O . ASN A 1 113 ? 0.183 1.182 13.755 1.00 94.94 113 ASN A O 1
ATOM 915 N N . ALA A 1 114 ? -1.097 -0.530 14.467 1.00 96.12 114 ALA A N 1
ATOM 916 C CA . ALA A 1 114 ? -0.247 -1.591 13.949 1.00 96.12 114 ALA A CA 1
ATOM 917 C C . ALA A 1 114 ? -0.698 -2.048 12.552 1.00 96.12 114 ALA A C 1
ATOM 919 O O . ALA A 1 114 ? -1.887 -2.263 12.285 1.00 96.12 114 ALA A O 1
ATOM 920 N N . PHE A 1 115 ? 0.279 -2.221 11.668 1.00 97.81 115 PHE A N 1
ATOM 921 C CA . PHE A 1 115 ? 0.105 -2.594 10.271 1.00 97.81 115 PHE A CA 1
ATOM 922 C C . PHE A 1 115 ? 1.142 -3.626 9.837 1.00 97.81 115 PHE A C 1
ATOM 924 O O . PHE A 1 115 ? 2.195 -3.790 10.455 1.00 97.81 115 PHE A O 1
ATOM 931 N N . TYR A 1 116 ? 0.875 -4.249 8.696 1.00 98.06 116 TYR A N 1
ATOM 932 C CA . TYR A 1 116 ? 1.901 -4.833 7.847 1.00 98.06 116 TYR A CA 1
ATOM 933 C C . TYR A 1 116 ? 2.198 -3.899 6.675 1.00 98.06 116 TYR A C 1
ATOM 935 O O . TYR A 1 116 ? 1.277 -3.370 6.054 1.00 98.06 116 TYR A O 1
ATOM 943 N N . SER A 1 117 ? 3.484 -3.733 6.369 1.00 97.69 117 SER A N 1
ATOM 944 C CA . SER A 1 117 ? 4.001 -3.107 5.155 1.00 97.69 117 SER A CA 1
ATOM 945 C C . SER A 1 117 ? 4.541 -4.198 4.232 1.00 97.69 117 SER A C 1
ATOM 947 O O . SER A 1 117 ? 5.497 -4.899 4.577 1.00 97.69 117 SER A O 1
ATOM 949 N N . VAL A 1 118 ? 3.911 -4.355 3.072 1.00 97.38 118 VAL A N 1
ATOM 950 C CA . VAL A 1 118 ? 4.281 -5.304 2.019 1.00 97.38 118 VAL A CA 1
ATOM 951 C C . VAL A 1 118 ? 4.962 -4.532 0.901 1.00 97.38 118 VAL A C 1
ATOM 953 O O . VAL A 1 118 ? 4.347 -3.670 0.285 1.00 97.38 118 VAL A O 1
ATOM 956 N N . ASN A 1 119 ? 6.232 -4.827 0.646 1.00 96.88 119 ASN A N 1
ATOM 957 C CA . ASN A 1 119 ? 7.063 -4.093 -0.302 1.00 96.88 119 ASN A CA 1
ATOM 958 C C . ASN A 1 119 ? 7.517 -5.023 -1.422 1.00 96.88 119 ASN A C 1
ATOM 960 O O . ASN A 1 119 ? 8.086 -6.086 -1.155 1.00 96.88 119 ASN A O 1
ATOM 964 N N . LEU A 1 120 ? 7.288 -4.611 -2.666 1.00 95.38 120 LEU A N 1
ATOM 965 C CA . LEU A 1 120 ? 7.638 -5.387 -3.847 1.00 95.38 120 LEU A CA 1
ATOM 966 C C . LEU A 1 120 ? 8.145 -4.511 -4.991 1.00 95.38 120 LEU A C 1
ATOM 968 O O . LEU A 1 120 ? 7.809 -3.332 -5.097 1.00 95.38 120 LEU A O 1
ATOM 972 N N . ILE A 1 121 ? 8.946 -5.122 -5.860 1.00 95.06 121 ILE A N 1
ATOM 973 C CA . ILE A 1 121 ? 9.423 -4.500 -7.093 1.00 95.06 121 ILE A CA 1
ATOM 974 C C . ILE A 1 121 ? 8.343 -4.697 -8.159 1.00 95.06 121 ILE A C 1
ATOM 976 O O . ILE A 1 121 ? 7.906 -5.815 -8.419 1.00 95.06 121 ILE A O 1
ATOM 980 N N . VAL A 1 122 ? 7.904 -3.604 -8.772 1.00 94.25 122 VAL A N 1
ATOM 981 C CA . VAL A 1 122 ? 6.929 -3.619 -9.872 1.00 94.25 122 VAL A CA 1
ATOM 982 C C . VAL A 1 122 ? 7.628 -3.801 -11.208 1.00 94.25 122 VAL A C 1
ATOM 984 O O . VAL A 1 122 ? 7.122 -4.507 -12.076 1.00 94.25 122 VAL A O 1
ATOM 987 N N . GLY A 1 123 ? 8.795 -3.190 -11.372 1.00 94.31 123 GLY A N 1
ATOM 988 C CA . GLY A 1 123 ? 9.585 -3.286 -12.587 1.00 94.31 123 GLY A CA 1
ATOM 989 C C . GLY A 1 123 ? 10.945 -2.630 -12.432 1.00 94.31 123 GLY A C 1
ATOM 990 O O . GLY A 1 123 ? 11.184 -1.877 -11.484 1.00 94.31 123 GLY A O 1
ATOM 991 N N . ASP A 1 124 ? 11.809 -2.931 -13.384 1.00 94.62 124 ASP A N 1
ATOM 992 C CA . ASP A 1 124 ? 13.109 -2.305 -13.586 1.00 94.62 124 ASP A CA 1
ATOM 993 C C . ASP A 1 124 ? 13.215 -1.791 -15.032 1.00 94.62 124 ASP A C 1
ATOM 995 O O . ASP A 1 124 ? 12.208 -1.666 -15.734 1.00 94.62 124 ASP A O 1
ATOM 999 N N . GLU A 1 125 ? 14.423 -1.457 -15.479 1.00 94.31 125 GLU A N 1
ATOM 1000 C CA . GLU A 1 125 ? 14.658 -0.944 -16.833 1.00 94.31 125 GLU A CA 1
ATOM 1001 C C . GLU A 1 125 ? 14.349 -1.959 -17.940 1.00 94.31 125 GLU A C 1
ATOM 1003 O O . GLU A 1 125 ? 14.100 -1.567 -19.080 1.00 94.31 125 GLU A O 1
ATOM 1008 N N . GLU A 1 126 ? 14.369 -3.255 -17.632 1.00 94.38 126 GLU A N 1
ATOM 1009 C CA . GLU A 1 126 ? 14.211 -4.314 -18.622 1.00 94.38 126 GLU A CA 1
ATOM 1010 C C . GLU A 1 126 ? 12.814 -4.937 -18.598 1.00 94.38 126 GLU A C 1
ATOM 1012 O O . GLU A 1 126 ? 12.336 -5.421 -19.630 1.00 94.38 126 GLU A O 1
ATOM 1017 N N . ARG A 1 127 ? 12.185 -5.026 -17.418 1.00 93.88 127 ARG A N 1
ATOM 1018 C CA . ARG A 1 127 ? 11.035 -5.913 -17.197 1.00 93.88 127 ARG A CA 1
ATOM 1019 C C . ARG A 1 127 ? 10.007 -5.344 -16.230 1.00 93.88 127 ARG A C 1
ATOM 1021 O O . ARG A 1 127 ? 10.303 -4.584 -15.314 1.00 93.88 127 ARG A O 1
ATOM 1028 N N . VAL A 1 128 ? 8.775 -5.815 -16.414 1.00 92.69 128 VAL A N 1
ATOM 1029 C CA . VAL A 1 128 ? 7.653 -5.621 -15.493 1.00 92.69 128 VAL A CA 1
ATOM 1030 C C . VAL A 1 128 ? 7.336 -6.953 -14.820 1.00 92.69 128 VAL A C 1
ATOM 1032 O O . VAL A 1 128 ? 7.262 -7.993 -15.474 1.00 92.69 128 VAL A O 1
ATOM 1035 N N . TYR A 1 129 ? 7.146 -6.898 -13.508 1.00 94.38 129 TYR A N 1
ATOM 1036 C CA . TYR A 1 129 ? 6.982 -8.042 -12.615 1.00 94.38 129 TYR A CA 1
ATOM 1037 C C . TYR A 1 129 ? 5.589 -8.136 -11.991 1.00 94.38 129 TYR A C 1
ATOM 1039 O O . TYR A 1 129 ? 5.273 -9.113 -11.312 1.00 94.38 129 TYR A O 1
ATOM 1047 N N . VAL A 1 130 ? 4.755 -7.120 -12.198 1.00 92.06 130 VAL A N 1
ATOM 1048 C CA . VAL A 1 130 ? 3.398 -7.047 -11.661 1.00 92.06 130 VAL A CA 1
ATOM 1049 C C . VAL A 1 130 ? 2.441 -6.691 -12.792 1.00 92.06 130 VAL A C 1
ATOM 1051 O O . VAL A 1 130 ? 2.659 -5.716 -13.506 1.00 92.06 130 VAL A O 1
ATOM 1054 N N . ASP A 1 131 ? 1.381 -7.476 -12.934 1.00 84.88 131 ASP A N 1
ATOM 1055 C CA . ASP A 1 131 ? 0.253 -7.207 -13.824 1.00 84.88 131 ASP A CA 1
ATOM 1056 C C . ASP A 1 131 ? -0.963 -6.775 -12.995 1.00 84.88 131 ASP A C 1
ATOM 1058 O O . ASP A 1 131 ? -1.073 -7.098 -11.813 1.00 84.88 131 ASP A O 1
ATOM 10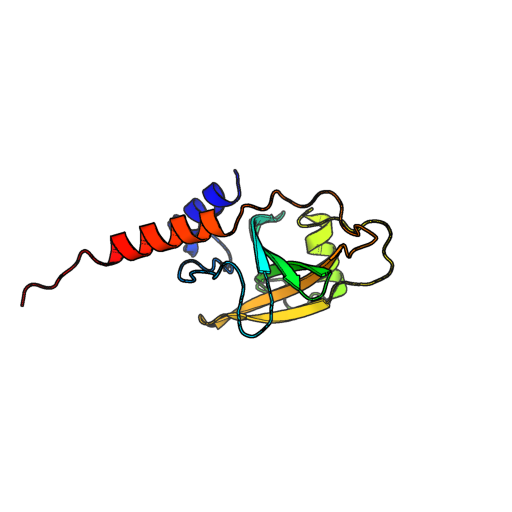62 N N . GLY A 1 132 ? -1.882 -6.025 -13.601 1.00 65.25 132 GLY A N 1
ATOM 1063 C CA . GLY A 1 132 ? -3.189 -5.745 -13.009 1.00 65.25 132 GLY A CA 1
ATOM 1064 C C . GLY A 1 132 ? -3.146 -5.108 -11.618 1.00 65.25 132 GLY A C 1
ATOM 1065 O O . GLY A 1 132 ? -3.853 -5.566 -10.719 1.00 65.25 132 GLY A O 1
ATOM 1066 N N . THR A 1 133 ? -2.344 -4.056 -11.422 1.00 63.59 133 THR A N 1
ATOM 1067 C CA . THR A 1 133 ? -2.462 -3.245 -10.204 1.00 63.59 133 THR A CA 1
ATOM 1068 C C . THR A 1 133 ? -3.807 -2.527 -10.180 1.00 63.59 133 THR A C 1
ATOM 1070 O O . THR A 1 133 ? -4.365 -2.144 -11.214 1.00 63.59 133 THR A O 1
ATOM 1073 N N . SER A 1 134 ? -4.342 -2.317 -8.980 1.00 66.44 134 SER A N 1
ATOM 1074 C CA . SER A 1 134 ? -5.427 -1.362 -8.813 1.00 66.44 134 SER A CA 1
ATOM 1075 C C . SER A 1 134 ? -4.955 0.029 -9.276 1.00 66.44 134 SER A C 1
ATOM 1077 O O . SER A 1 134 ? -3.777 0.376 -9.157 1.00 66.44 134 SER A O 1
ATOM 1079 N N . THR A 1 135 ? -5.847 0.813 -9.888 1.00 81.44 135 THR A N 1
ATOM 1080 C CA . THR A 1 135 ? -5.492 2.094 -10.518 1.00 81.44 135 THR A CA 1
ATOM 1081 C C . THR A 1 135 ? -4.818 3.032 -9.521 1.00 81.44 135 THR A C 1
ATOM 1083 O O . THR A 1 135 ? -5.447 3.457 -8.557 1.00 81.44 135 THR A O 1
ATOM 1086 N N . HIS A 1 136 ? -3.552 3.373 -9.766 1.00 85.50 136 HIS A N 1
ATOM 1087 C CA . HIS A 1 136 ? -2.837 4.346 -8.948 1.00 85.50 136 HIS A CA 1
ATOM 1088 C C . HIS A 1 136 ? -3.101 5.764 -9.457 1.00 85.50 136 HIS A C 1
ATOM 1090 O O . HIS A 1 136 ? -2.957 6.063 -10.643 1.00 85.50 136 HIS A O 1
ATOM 1096 N N . TYR A 1 137 ? -3.469 6.644 -8.536 1.00 89.12 137 TYR A N 1
ATOM 1097 C CA . TYR A 1 137 ? -3.662 8.069 -8.764 1.00 89.12 137 TYR A CA 1
ATOM 1098 C C . TYR A 1 137 ? -2.340 8.800 -8.553 1.00 89.12 137 TYR A C 1
ATOM 1100 O O . TYR A 1 137 ? -1.589 8.433 -7.652 1.00 89.12 137 TYR A O 1
ATOM 1108 N N . PRO A 1 138 ? -2.033 9.865 -9.308 1.00 90.44 138 PRO A N 1
ATOM 1109 C CA . PRO A 1 138 ? -0.844 10.657 -9.029 1.00 90.44 138 PRO A CA 1
ATOM 1110 C C . PRO A 1 138 ? -0.924 11.279 -7.629 1.00 90.44 138 PRO A C 1
ATOM 1112 O O . PRO A 1 138 ? -1.973 11.781 -7.211 1.00 90.44 138 PRO A O 1
ATOM 1115 N N . PHE A 1 139 ? 0.204 11.318 -6.914 1.00 88.50 139 PHE A N 1
ATOM 1116 C CA . PHE A 1 139 ? 0.285 11.949 -5.586 1.00 88.50 139 PHE A CA 1
ATOM 1117 C C . PHE A 1 139 ? -0.101 13.433 -5.587 1.00 88.50 139 PHE A C 1
ATOM 1119 O O . PHE A 1 139 ? -0.470 13.974 -4.547 1.00 88.50 139 PHE A O 1
ATOM 1126 N N . SER A 1 140 ? -0.087 14.106 -6.743 1.00 88.19 140 SER A N 1
ATOM 1127 C CA . SER A 1 140 ? -0.612 15.468 -6.865 1.00 88.19 140 SER A CA 1
ATOM 1128 C C . SER A 1 140 ? -2.080 15.574 -6.443 1.00 88.19 140 SER A C 1
ATOM 1130 O O . SER A 1 140 ? -2.436 16.566 -5.812 1.00 88.19 140 SER A O 1
ATOM 1132 N N . LEU A 1 141 ? -2.903 14.555 -6.725 1.00 88.81 141 LEU A N 1
ATOM 1133 C CA . LEU A 1 141 ? -4.309 14.524 -6.309 1.00 88.81 141 LEU A CA 1
ATOM 1134 C C . LEU A 1 141 ? -4.453 14.343 -4.793 1.00 88.81 141 LEU A C 1
ATOM 1136 O O . LEU A 1 141 ? -5.288 15.004 -4.180 1.00 88.81 141 LEU A O 1
ATOM 1140 N N . LEU A 1 142 ? -3.611 13.508 -4.172 1.00 88.19 142 LEU A N 1
ATOM 1141 C CA . LEU A 1 142 ? -3.588 13.373 -2.710 1.00 88.19 142 LEU A CA 1
ATOM 1142 C C . LEU A 1 142 ? -3.146 14.680 -2.047 1.00 88.19 142 LEU A C 1
A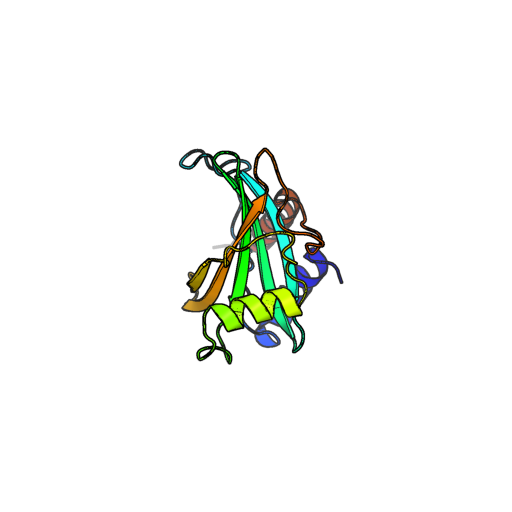TOM 1144 O O . LEU A 1 142 ? -3.776 15.152 -1.107 1.00 88.19 142 LEU A O 1
ATOM 1148 N N . ASN A 1 143 ? -2.104 15.313 -2.588 1.00 89.50 143 ASN A N 1
ATOM 1149 C CA . ASN A 1 143 ? -1.620 16.600 -2.106 1.00 89.50 143 ASN A CA 1
ATOM 1150 C C . ASN A 1 143 ? -2.691 17.695 -2.210 1.00 89.50 143 ASN A C 1
ATOM 1152 O O . ASN A 1 143 ? -2.818 18.513 -1.302 1.00 89.50 143 ASN A O 1
ATOM 1156 N N . GLU A 1 144 ? -3.450 17.745 -3.306 1.00 88.94 144 GLU A N 1
ATOM 1157 C CA . GLU A 1 144 ? -4.564 18.685 -3.465 1.00 88.94 144 GLU A CA 1
ATOM 1158 C C . GLU A 1 144 ? -5.652 18.450 -2.410 1.00 88.94 144 GLU A C 1
ATOM 1160 O O . GLU A 1 144 ? -6.054 19.393 -1.720 1.00 88.94 144 GLU A O 1
ATOM 1165 N N . HIS A 1 145 ? -6.054 17.189 -2.218 1.00 86.94 145 HIS A N 1
ATOM 1166 C CA . HIS A 1 145 ? -7.002 16.793 -1.175 1.00 86.94 145 HIS A CA 1
ATOM 1167 C C . HIS A 1 145 ? -6.526 17.245 0.212 1.00 86.94 145 HIS A C 1
ATOM 1169 O O . HIS A 1 145 ? -7.240 17.975 0.905 1.00 86.94 145 HIS A O 1
ATOM 1175 N N . ASN A 1 146 ? -5.287 16.915 0.579 1.00 88.06 146 ASN A N 1
ATOM 1176 C CA . ASN A 1 146 ? -4.707 17.240 1.883 1.00 88.06 146 ASN A CA 1
ATOM 1177 C C . ASN A 1 146 ? -4.597 18.758 2.111 1.00 88.06 146 ASN A C 1
ATOM 1179 O O . ASN A 1 146 ? -4.942 19.254 3.185 1.00 88.06 146 ASN A O 1
ATOM 1183 N N . ARG A 1 147 ? -4.199 19.537 1.093 1.00 88.12 147 ARG A N 1
ATOM 1184 C CA . ARG A 1 147 ? -4.160 21.010 1.189 1.00 88.12 147 ARG A CA 1
ATOM 1185 C C . ARG A 1 147 ? -5.541 21.610 1.428 1.00 88.12 147 ARG A C 1
ATOM 1187 O O . ARG A 1 147 ? -5.677 22.487 2.280 1.00 88.12 147 ARG A O 1
ATOM 1194 N N . SER A 1 148 ? -6.556 21.143 0.697 1.00 85.94 148 SER A N 1
ATOM 1195 C CA . SER A 1 148 ? -7.927 21.652 0.833 1.00 85.94 148 SER A CA 1
ATOM 1196 C C . SER A 1 148 ? -8.479 21.434 2.246 1.00 85.94 148 SER A C 1
ATOM 1198 O O . SER A 1 148 ? -9.102 22.322 2.830 1.00 85.94 148 SER A O 1
ATOM 1200 N N . ARG A 1 149 ? -8.159 20.280 2.838 1.00 80.38 149 ARG A N 1
ATOM 1201 C CA . ARG A 1 149 ? -8.538 19.916 4.201 1.00 80.38 149 ARG A CA 1
ATOM 1202 C C . ARG A 1 149 ? -7.845 20.801 5.236 1.00 80.38 149 ARG A C 1
ATOM 1204 O O . ARG A 1 149 ? -8.520 21.350 6.105 1.00 80.38 149 ARG A O 1
ATOM 1211 N N . ASN A 1 150 ? -6.532 20.990 5.105 1.00 78.75 150 ASN A N 1
ATOM 1212 C CA . ASN A 1 150 ? -5.748 21.813 6.030 1.00 78.75 150 ASN A CA 1
ATOM 1213 C C . ASN A 1 150 ? -6.187 23.288 6.013 1.00 78.75 150 ASN A C 1
ATOM 1215 O O . ASN A 1 150 ? -6.227 23.937 7.060 1.00 78.75 150 ASN A O 1
ATOM 1219 N N . ALA A 1 151 ? -6.572 23.812 4.845 1.00 75.12 151 ALA A N 1
ATOM 1220 C CA . ALA A 1 151 ? -7.113 25.164 4.721 1.00 75.12 151 ALA A CA 1
ATOM 1221 C C . ALA A 1 151 ? -8.481 25.315 5.416 1.00 75.12 151 ALA A C 1
ATOM 1223 O O . ALA A 1 151 ? -8.730 26.326 6.070 1.00 75.12 151 ALA A O 1
ATOM 1224 N N . GLY A 1 152 ? -9.347 24.297 5.337 1.00 61.53 152 GLY A N 1
ATOM 1225 C CA . GLY A 1 152 ? -10.658 24.293 5.998 1.00 61.53 152 GLY A CA 1
ATOM 1226 C C . GLY A 1 152 ? -10.591 24.234 7.530 1.00 61.53 152 GLY A C 1
ATOM 1227 O O . GLY A 1 152 ? -11.480 24.748 8.205 1.00 61.53 152 GLY A O 1
ATOM 1228 N N . THR A 1 153 ? -9.523 23.667 8.098 1.00 56.31 153 THR A N 1
ATOM 1229 C CA . THR A 1 153 ? -9.298 23.620 9.555 1.00 56.31 153 THR A CA 1
ATOM 1230 C C . THR A 1 153 ? -8.702 24.907 10.143 1.00 56.31 153 THR A C 1
ATOM 1232 O O . THR A 1 153 ? -8.692 25.068 11.360 1.00 56.31 153 THR A O 1
ATOM 1235 N N . GLY A 1 154 ? -8.242 25.847 9.306 1.00 49.19 154 GLY A N 1
ATOM 1236 C CA . GLY A 1 154 ? -7.645 27.125 9.727 1.00 49.19 154 GLY A CA 1
ATOM 1237 C C . GLY A 1 154 ? -8.640 28.260 10.019 1.00 49.19 154 GLY A C 1
ATOM 1238 O O . GLY A 1 154 ? -8.219 29.370 10.321 1.00 49.19 154 GLY A O 1
ATOM 1239 N N . GLY A 1 155 ? -9.951 28.011 9.932 1.00 39.34 155 GLY A N 1
ATOM 1240 C CA . GLY A 1 155 ? -11.003 29.036 10.010 1.00 39.34 155 GLY A CA 1
ATOM 1241 C C . GLY A 1 155 ? -11.592 29.320 11.397 1.00 39.34 155 GLY A C 1
ATOM 1242 O O . GLY A 1 155 ? -12.679 29.885 11.475 1.00 39.34 155 GLY A O 1
ATOM 1243 N N . CYS A 1 156 ? -10.929 28.931 12.490 1.00 42.44 156 CYS A N 1
ATOM 1244 C CA . CYS A 1 156 ? -11.350 29.312 13.841 1.00 42.44 156 CYS A CA 1
ATOM 1245 C C . CYS A 1 156 ? -10.264 30.154 14.519 1.00 42.44 156 CYS A C 1
ATOM 1247 O O . CYS A 1 156 ? -9.637 29.734 15.493 1.00 42.44 156 CYS A O 1
ATOM 1249 N N . GLU A 1 157 ? -10.044 31.365 14.000 1.00 38.47 157 GLU A N 1
ATOM 1250 C CA . GLU A 1 157 ? -9.392 32.428 14.762 1.00 38.47 157 GLU A CA 1
ATOM 1251 C C . GLU A 1 157 ? -10.225 32.690 16.022 1.00 38.47 157 GLU A C 1
ATOM 1253 O O . GLU A 1 157 ? -11.345 33.208 15.974 1.00 38.47 157 GLU A O 1
ATOM 1258 N N . LYS A 1 158 ? -9.685 32.299 17.179 1.00 39.59 158 LYS A N 1
ATOM 1259 C CA . LYS A 1 158 ? -10.177 32.782 18.464 1.00 39.59 158 LYS A CA 1
ATOM 1260 C C . LYS A 1 158 ? -9.966 34.294 18.483 1.00 39.59 158 LYS A C 1
ATOM 1262 O O . LYS A 1 158 ? -8.836 34.752 18.608 1.00 39.59 158 LYS A O 1
ATOM 1267 N N . LYS A 1 159 ? -11.057 35.053 18.381 1.00 37.84 159 LYS A N 1
ATOM 1268 C CA . LYS A 1 159 ? -11.088 36.442 18.840 1.00 37.84 159 LYS A CA 1
ATOM 1269 C C . LYS A 1 159 ? -10.832 36.430 20.348 1.00 37.84 159 LYS A C 1
ATOM 1271 O O . LYS A 1 159 ? -11.687 35.970 21.105 1.00 37.84 159 LYS A O 1
ATOM 1276 N N . GLY A 1 160 ? -9.637 36.858 20.735 1.00 36.25 160 GLY A N 1
ATOM 1277 C CA . GLY A 1 160 ? -9.285 37.305 22.079 1.00 36.25 160 GLY A CA 1
ATOM 1278 C C . GLY A 1 160 ? -9.049 38.803 22.046 1.00 36.25 160 GLY A C 1
ATOM 1279 O O . GLY A 1 160 ? -8.497 39.264 21.022 1.00 36.25 160 GLY A O 1
#

Secondary structure (DSSP, 8-state):
--HHHHHHHHHHTGGGS------TT----SS-TTT--EEEEEEEEE-TTS-EEEEEEEEETTEEEEEEEEE-TT-TT--HHHHHHHHHHTTS-EE-S-----EEEEEE-TT--EEEEEEEEEE-SS-B-EESPPPPEEHHHHHHHHHHHHHHTT------

Radius of gyration: 16.72 Å; chains: 1; bounding box: 34×54×41 Å